Protein AF-A0A1B6HMA0-F1 (afdb_monomer)

Radius of gyration: 25.55 Å; Cα contacts (8 Å, |Δi|>4): 120; chains: 1; bounding box: 45×54×63 Å

Structure (mmCIF, N/CA/C/O backbone):
data_AF-A0A1B6HMA0-F1
#
_entry.id   AF-A0A1B6HMA0-F1
#
loop_
_atom_site.group_PDB
_atom_site.id
_atom_site.type_symbol
_atom_site.label_atom_id
_atom_site.label_alt_id
_atom_site.label_comp_id
_atom_site.label_asym_id
_atom_site.label_entity_id
_atom_site.label_seq_id
_atom_site.pdbx_PDB_ins_code
_atom_site.Cartn_x
_atom_site.Cartn_y
_atom_site.Cartn_z
_atom_site.occupancy
_atom_site.B_iso_or_equiv
_atom_site.auth_seq_id
_atom_site.auth_comp_id
_atom_site.auth_asym_id
_atom_site.auth_atom_id
_atom_site.pdbx_PDB_model_num
ATOM 1 N N . PHE A 1 1 ? 2.391 32.378 8.706 1.00 50.53 1 PHE A N 1
ATOM 2 C CA . PHE A 1 1 ? 3.021 31.051 8.542 1.00 50.53 1 PHE A CA 1
ATOM 3 C C . PHE A 1 1 ? 2.816 30.143 9.756 1.00 50.53 1 PHE A C 1
ATOM 5 O O . PHE A 1 1 ? 2.160 29.132 9.574 1.00 50.53 1 PHE A O 1
ATOM 12 N N . LEU A 1 2 ? 3.246 30.486 10.982 1.00 54.22 2 LEU A N 1
ATOM 13 C CA . LEU A 1 2 ? 3.058 29.620 12.173 1.00 54.22 2 LEU A CA 1
ATOM 14 C C . LEU A 1 2 ? 1.587 29.289 12.518 1.00 54.22 2 LEU A C 1
ATOM 16 O O . LEU A 1 2 ? 1.281 28.166 12.904 1.00 54.22 2 LEU A O 1
ATOM 20 N N . PHE A 1 3 ? 0.678 30.251 12.333 1.00 55.59 3 PHE A N 1
ATOM 21 C CA . PHE A 1 3 ? -0.759 30.074 12.592 1.00 55.59 3 PHE A CA 1
ATOM 22 C C . PHE A 1 3 ? -1.424 29.045 11.666 1.00 55.59 3 PHE A C 1
ATOM 24 O O . PHE A 1 3 ? -2.312 28.316 12.088 1.00 55.59 3 PHE A O 1
ATOM 31 N N . ILE A 1 4 ? -0.969 28.963 10.412 1.00 60.22 4 ILE A N 1
ATOM 32 C CA . ILE A 1 4 ? -1.551 28.072 9.400 1.00 60.22 4 ILE A CA 1
ATOM 33 C C . ILE A 1 4 ? -1.231 26.617 9.756 1.00 60.22 4 ILE A C 1
ATOM 35 O O . ILE A 1 4 ? -2.130 25.787 9.805 1.00 60.22 4 ILE A O 1
ATOM 39 N N . TYR A 1 5 ? 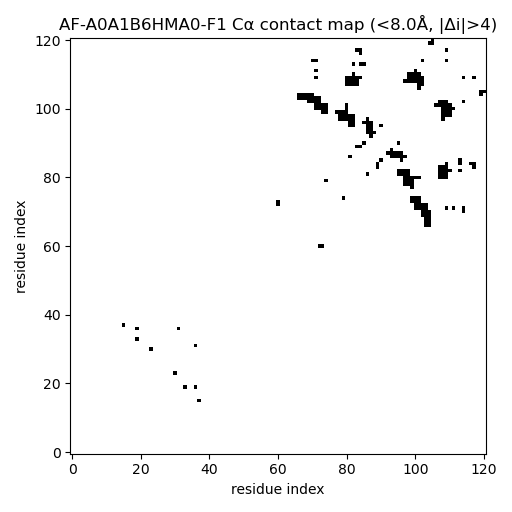0.023 26.322 10.116 1.00 62.22 5 TYR A N 1
ATOM 40 C CA . TYR A 1 5 ? 0.418 24.980 10.557 1.00 62.22 5 TYR A CA 1
ATOM 41 C C . TYR A 1 5 ? -0.358 24.510 11.793 1.00 62.22 5 TYR A C 1
ATOM 43 O O . TYR A 1 5 ? -0.772 23.357 11.829 1.00 62.22 5 TYR A O 1
ATOM 51 N N . ASN A 1 6 ? -0.603 25.391 12.768 1.00 64.50 6 ASN A N 1
ATOM 52 C CA . ASN A 1 6 ? -1.330 25.033 13.991 1.00 64.50 6 ASN A CA 1
ATOM 53 C C . ASN A 1 6 ? -2.768 24.569 13.705 1.00 64.50 6 ASN A C 1
ATOM 55 O O . ASN A 1 6 ? -3.169 23.501 14.159 1.00 64.50 6 ASN A O 1
ATOM 59 N N . ILE A 1 7 ? -3.499 25.314 12.871 1.00 73.69 7 ILE A N 1
ATOM 60 C CA . ILE A 1 7 ? -4.884 24.977 12.503 1.00 73.69 7 ILE A CA 1
ATOM 61 C C . ILE A 1 7 ? -4.940 23.637 11.752 1.00 73.69 7 ILE A C 1
ATOM 63 O O . ILE A 1 7 ? -5.849 22.838 11.968 1.00 73.69 7 ILE A O 1
ATOM 67 N N . HIS A 1 8 ? -3.955 23.348 10.895 1.00 78.88 8 HIS A N 1
ATOM 68 C CA . HIS A 1 8 ? -3.906 22.068 10.185 1.00 78.88 8 HIS A CA 1
ATOM 69 C C . HIS A 1 8 ? -3.741 20.876 11.134 1.00 78.88 8 HIS A C 1
ATOM 71 O O . HIS A 1 8 ? -4.429 19.872 10.959 1.00 78.88 8 HIS A O 1
ATOM 77 N N . PHE A 1 9 ? -2.878 20.978 12.149 1.00 81.44 9 PHE A N 1
ATOM 78 C CA . PHE A 1 9 ? -2.704 19.897 13.123 1.00 81.44 9 PHE A CA 1
ATOM 79 C C . PHE A 1 9 ? -3.953 19.673 13.979 1.00 81.44 9 PHE A C 1
ATOM 81 O O . PHE A 1 9 ? -4.292 18.523 14.252 1.00 81.44 9 PHE A O 1
ATOM 88 N N . GLU A 1 10 ? -4.667 20.738 14.351 1.00 87.94 10 GLU A N 1
ATOM 89 C CA . GLU A 1 10 ? -5.924 20.617 15.097 1.00 87.94 10 GLU A CA 1
ATOM 90 C C . GLU A 1 10 ? -6.998 19.881 14.293 1.00 87.94 10 GLU A C 1
ATOM 92 O O . GLU A 1 10 ? -7.608 18.938 14.798 1.00 87.94 10 GLU A O 1
ATOM 97 N N . VAL A 1 11 ? -7.188 20.251 13.022 1.00 89.38 11 VAL A N 1
ATOM 98 C CA . VAL A 1 11 ? -8.166 19.586 12.149 1.00 89.38 11 VAL A CA 1
ATOM 99 C C . VAL A 1 11 ? -7.816 18.108 11.968 1.00 89.38 11 VAL A C 1
ATOM 101 O O . VAL A 1 11 ? -8.688 17.252 12.116 1.00 89.38 11 VAL A O 1
ATOM 104 N N . LEU A 1 12 ? -6.543 17.790 11.712 1.00 86.75 12 LEU A N 1
ATOM 105 C CA . LEU A 1 12 ? -6.082 16.405 11.573 1.00 86.75 12 LEU A CA 1
ATOM 106 C C . LEU A 1 12 ? -6.311 15.599 12.856 1.00 86.75 12 LEU A C 1
ATOM 108 O O . LEU A 1 12 ? -6.814 14.477 12.798 1.00 86.75 12 LEU A O 1
ATOM 112 N N . TYR A 1 13 ? -6.009 16.179 14.017 1.00 89.62 13 TYR A N 1
ATOM 113 C CA . TYR A 1 13 ? -6.257 15.535 15.302 1.00 89.62 13 TYR A CA 1
ATOM 114 C C . TYR A 1 13 ? -7.751 15.262 15.522 1.00 89.62 13 TYR A C 1
ATOM 116 O O . TYR A 1 13 ? -8.117 14.152 15.909 1.00 89.62 13 TYR A O 1
ATOM 124 N N . SER A 1 14 ? -8.628 16.229 15.230 1.00 92.62 14 SER A N 1
ATOM 125 C CA . SER A 1 14 ? -10.080 16.035 15.325 1.00 92.62 14 SER A CA 1
ATOM 126 C C . SER A 1 14 ? -10.581 14.935 14.389 1.00 92.62 14 SER A C 1
ATOM 128 O O . SER A 1 14 ? -11.414 14.125 14.795 1.00 92.62 14 SER A O 1
ATOM 130 N N . MET A 1 15 ? -10.064 14.862 13.161 1.00 94.81 15 MET A N 1
ATOM 131 C CA . MET A 1 15 ? -10.428 13.812 12.205 1.00 94.81 15 MET A CA 1
ATOM 132 C C . MET A 1 15 ? -10.043 12.417 12.717 1.00 94.81 15 MET A C 1
ATOM 134 O O . MET A 1 15 ? -10.891 11.523 12.729 1.00 94.81 15 MET A O 1
ATOM 138 N N . ILE A 1 16 ? -8.808 12.246 13.199 1.00 93.06 16 ILE A N 1
ATOM 139 C CA . ILE A 1 16 ? -8.305 10.965 13.730 1.00 93.06 16 ILE A CA 1
ATOM 140 C C . ILE A 1 16 ? -9.034 10.579 15.025 1.00 93.06 16 ILE A C 1
ATOM 142 O O . ILE A 1 16 ? -9.345 9.412 15.266 1.00 93.06 16 ILE A O 1
ATOM 146 N N . LEU A 1 17 ? -9.359 11.554 15.875 1.00 93.81 17 LEU A N 1
ATOM 147 C CA . LEU A 1 17 ? -10.121 11.291 17.092 1.00 93.81 17 LEU A CA 1
ATOM 148 C C . LEU A 1 17 ? -11.545 10.819 16.769 1.00 93.81 17 LEU A C 1
ATOM 150 O O . LEU A 1 17 ? -12.026 9.858 17.371 1.00 93.81 17 LEU A O 1
ATOM 154 N N . ASN A 1 18 ? -12.204 11.457 15.800 1.00 95.50 18 ASN A N 1
ATOM 155 C CA . ASN A 1 18 ? -13.536 11.060 15.354 1.00 95.50 18 ASN A CA 1
ATOM 156 C C . ASN A 1 18 ? -13.530 9.653 14.742 1.00 95.50 18 ASN A C 1
ATOM 158 O O . ASN A 1 18 ? -14.421 8.856 15.041 1.00 95.50 18 ASN A O 1
ATOM 162 N N . SER A 1 19 ? -12.514 9.307 13.946 1.00 95.81 19 SER A N 1
ATOM 163 C CA . SER A 1 19 ? -12.390 7.956 13.388 1.00 95.81 19 SER A CA 1
ATOM 164 C C . SER A 1 19 ? -12.162 6.901 14.477 1.00 95.81 19 SER A C 1
ATOM 166 O O . SER A 1 19 ? -12.774 5.834 14.427 1.00 95.81 19 SER A O 1
ATOM 168 N N . TYR A 1 20 ? -11.386 7.214 15.521 1.00 95.88 20 TYR A N 1
ATOM 169 C CA . TYR A 1 20 ? -11.193 6.322 16.668 1.00 95.88 20 TYR A CA 1
ATOM 170 C C . TYR A 1 20 ? -12.485 6.080 17.465 1.00 95.88 20 TYR A C 1
ATOM 172 O O . TYR A 1 20 ? -12.752 4.959 17.908 1.00 95.88 20 TYR A O 1
ATOM 180 N N . ILE A 1 21 ? -13.320 7.112 17.635 1.00 94.81 21 ILE A N 1
ATOM 181 C CA . ILE A 1 21 ? -14.638 6.971 18.275 1.00 94.81 21 ILE A CA 1
ATOM 182 C C . ILE A 1 21 ? -15.510 6.007 17.464 1.00 94.81 21 ILE A C 1
ATOM 184 O O . ILE A 1 21 ? -16.083 5.076 18.033 1.00 94.81 21 ILE A O 1
ATOM 188 N N . LEU A 1 22 ? -15.558 6.175 16.139 1.00 95.56 22 LEU A N 1
ATOM 189 C CA . LEU A 1 22 ? -16.297 5.274 15.251 1.00 95.56 22 LEU A CA 1
ATOM 190 C C . LEU A 1 22 ? -15.756 3.839 15.311 1.00 95.56 22 LEU A C 1
ATOM 192 O O . LEU A 1 22 ? -16.537 2.894 15.408 1.00 95.56 22 LEU A O 1
ATOM 196 N N . TYR A 1 23 ? -14.434 3.665 15.328 1.00 95.44 23 TYR A N 1
ATOM 197 C CA . TYR A 1 23 ? -13.795 2.362 15.508 1.00 95.44 23 TYR A CA 1
ATOM 198 C C . TYR A 1 23 ? -14.249 1.680 16.807 1.00 95.44 23 TYR A C 1
ATOM 200 O O . TYR A 1 23 ? -14.653 0.516 16.783 1.00 95.44 23 TYR A O 1
ATOM 208 N N . LYS A 1 24 ? -14.263 2.401 17.939 1.00 93.94 24 LYS A N 1
ATOM 209 C CA . LYS A 1 24 ? -14.720 1.839 19.221 1.00 93.94 24 LYS A CA 1
ATOM 210 C C . LYS A 1 24 ? -16.182 1.420 19.196 1.00 93.94 24 LYS A C 1
ATOM 212 O O . LYS A 1 24 ? -16.513 0.390 19.779 1.00 93.94 24 LYS A O 1
ATOM 217 N N . LEU A 1 25 ? -17.044 2.220 18.573 1.00 93.94 25 LEU A N 1
ATOM 218 C CA . LEU A 1 25 ? -18.473 1.922 18.485 1.00 93.94 25 LEU A CA 1
ATOM 219 C C . LEU A 1 25 ? -18.737 0.671 17.638 1.00 93.94 25 LEU A C 1
ATOM 221 O O . LEU A 1 25 ? -19.618 -0.112 17.977 1.00 93.94 25 LEU A O 1
ATOM 225 N N . ASN A 1 26 ? -17.935 0.456 16.595 1.00 94.19 26 ASN A N 1
ATOM 226 C CA . ASN A 1 26 ? -18.105 -0.652 15.655 1.00 94.19 26 ASN A CA 1
ATOM 227 C C . ASN A 1 26 ? -17.318 -1.922 16.019 1.00 94.19 26 ASN A C 1
ATOM 229 O O . ASN A 1 26 ? -17.509 -2.960 15.391 1.00 94.19 26 ASN A O 1
ATOM 233 N N . THR A 1 27 ? -16.453 -1.871 17.035 1.00 92.00 27 THR A N 1
ATOM 234 C CA . THR A 1 27 ? -15.626 -3.013 17.452 1.00 92.00 27 THR A CA 1
ATOM 235 C C . THR A 1 27 ? -16.152 -3.599 18.758 1.00 92.00 27 THR A C 1
ATOM 237 O O . THR A 1 27 ? -16.246 -2.897 19.766 1.00 92.00 27 THR A O 1
ATOM 240 N N . THR A 1 28 ? -16.490 -4.889 18.778 1.00 84.12 28 THR A N 1
ATOM 241 C CA . THR A 1 28 ? -17.083 -5.569 19.948 1.00 84.12 28 THR A CA 1
ATOM 242 C C . THR A 1 28 ? -16.049 -6.216 20.871 1.00 84.12 28 THR A C 1
ATOM 244 O O . THR A 1 28 ? -16.231 -6.200 22.087 1.00 84.12 28 THR A O 1
ATOM 247 N N . HIS A 1 29 ? -14.932 -6.709 20.332 1.00 84.56 29 HIS A N 1
ATOM 248 C CA . HIS A 1 29 ? -13.855 -7.360 21.088 1.00 84.56 29 HIS A CA 1
ATOM 249 C C . HIS A 1 29 ? -12.478 -6.926 20.570 1.00 84.56 29 HIS A C 1
ATOM 251 O O . HIS A 1 29 ? -12.355 -6.552 19.410 1.00 84.56 29 HIS A O 1
ATOM 257 N N . GLY A 1 30 ? -11.449 -6.976 21.425 1.00 79.12 30 GLY A N 1
ATOM 258 C CA . GLY A 1 30 ? -10.069 -6.664 21.020 1.00 79.12 30 GLY A CA 1
ATOM 259 C C . GLY A 1 30 ? -9.854 -5.201 20.618 1.00 79.12 30 GLY A C 1
ATOM 260 O O . GLY A 1 30 ? -9.213 -4.926 19.610 1.00 79.12 30 GLY A O 1
ATOM 261 N N . ARG A 1 31 ? -10.431 -4.255 21.371 1.00 86.44 31 ARG A N 1
ATOM 262 C CA . ARG A 1 31 ? -10.292 -2.821 21.078 1.00 86.44 31 ARG A CA 1
ATOM 263 C C . ARG A 1 31 ? -8.878 -2.344 21.380 1.00 86.44 31 ARG A C 1
ATOM 265 O O . ARG A 1 31 ? -8.426 -2.462 22.515 1.00 86.44 31 ARG A O 1
ATOM 272 N N . MET A 1 32 ? -8.255 -1.725 20.389 1.00 91.56 32 MET A N 1
ATOM 273 C CA . MET A 1 32 ? -6.959 -1.074 20.534 1.00 91.56 32 MET A CA 1
ATOM 274 C C . MET A 1 32 ? -7.046 0.172 21.418 1.00 91.56 32 MET A C 1
ATOM 276 O O . MET A 1 32 ? -8.060 0.897 21.435 1.00 91.56 32 MET A O 1
ATOM 280 N N . GLU A 1 33 ? -5.962 0.445 22.144 1.00 93.19 33 GLU A N 1
ATOM 281 C CA . GLU A 1 33 ? -5.814 1.723 22.822 1.00 93.19 33 GLU A CA 1
ATOM 282 C C . GLU A 1 33 ? -5.669 2.851 21.799 1.00 93.19 33 GLU A C 1
ATOM 284 O O . GLU A 1 33 ? -5.399 2.646 20.615 1.00 93.19 33 GLU A O 1
ATOM 289 N N . ARG A 1 34 ? -5.910 4.086 22.246 1.00 91.94 34 ARG A N 1
ATOM 290 C CA . ARG A 1 34 ? -5.916 5.244 21.347 1.00 91.94 34 ARG A CA 1
ATOM 291 C C . ARG A 1 34 ? -4.556 5.444 20.682 1.00 91.94 34 ARG A C 1
ATOM 293 O O . ARG A 1 34 ? -4.515 5.848 19.528 1.00 91.94 34 ARG A O 1
ATOM 300 N N . ALA A 1 35 ? -3.478 5.204 21.427 1.00 92.25 35 ALA A N 1
ATOM 301 C CA . ALA A 1 35 ? -2.118 5.347 20.927 1.00 92.25 35 ALA A CA 1
ATOM 302 C C . ALA A 1 35 ? -1.836 4.335 19.812 1.00 92.25 35 ALA A C 1
ATOM 304 O O . ALA A 1 35 ? -1.402 4.743 18.741 1.00 92.25 35 ALA A O 1
ATOM 305 N N . ASP A 1 36 ? -2.181 3.065 20.029 1.00 93.81 36 ASP A N 1
ATOM 306 C CA . ASP A 1 36 ? -1.989 2.001 19.040 1.00 93.81 36 ASP A CA 1
ATOM 307 C C . ASP A 1 36 ? -2.792 2.280 17.768 1.00 93.81 36 ASP A C 1
ATOM 309 O O . ASP A 1 36 ? -2.241 2.271 16.677 1.00 93.81 36 ASP A O 1
ATOM 313 N N . TYR A 1 37 ? -4.063 2.676 17.904 1.00 95.06 37 TYR A N 1
ATOM 314 C CA . TYR A 1 37 ? -4.881 3.062 16.751 1.00 95.06 37 TYR A CA 1
ATOM 315 C C . TYR A 1 37 ? -4.287 4.247 15.971 1.00 95.06 37 TYR A C 1
ATOM 317 O O . TYR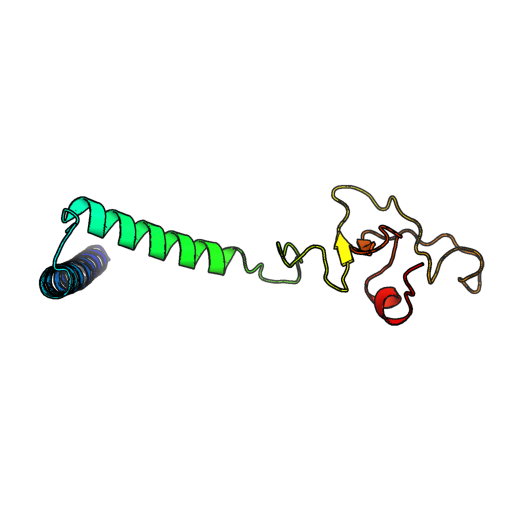 A 1 37 ? -4.326 4.273 14.744 1.00 95.06 37 TYR A O 1
ATOM 325 N N . MET A 1 38 ? -3.750 5.255 16.669 1.00 92.12 38 MET A N 1
ATOM 326 C CA . MET A 1 38 ? -3.096 6.391 16.011 1.00 92.12 38 MET A CA 1
ATOM 327 C C . MET A 1 38 ? -1.824 5.960 15.274 1.00 92.12 38 MET A C 1
ATOM 329 O O . MET A 1 38 ? -1.571 6.463 14.182 1.00 92.12 38 MET A O 1
ATOM 333 N N . MET A 1 39 ? -1.044 5.045 15.854 1.00 92.19 39 MET A N 1
ATOM 334 C CA . MET A 1 39 ? 0.155 4.496 15.222 1.00 92.19 39 MET A CA 1
ATOM 335 C C . MET A 1 39 ? -0.188 3.669 13.983 1.00 92.19 39 MET A C 1
ATOM 337 O O . MET A 1 39 ? 0.428 3.907 12.950 1.00 92.19 39 MET A O 1
ATOM 341 N N . ASP A 1 40 ? -1.212 2.816 14.046 1.00 95.62 40 ASP A N 1
ATOM 342 C CA . ASP A 1 40 ? -1.710 2.048 12.897 1.00 95.62 40 ASP A CA 1
ATOM 343 C C . ASP A 1 40 ? -2.124 2.973 11.746 1.00 95.62 40 ASP A C 1
ATOM 345 O O . ASP A 1 40 ? -1.697 2.792 10.611 1.00 95.62 40 ASP A O 1
ATOM 349 N N . VAL A 1 41 ? -2.889 4.035 12.032 1.00 93.94 41 VAL A N 1
ATOM 350 C CA . VAL A 1 41 ? -3.288 5.014 11.005 1.00 93.94 41 VAL A CA 1
ATOM 351 C C . VAL A 1 41 ? -2.069 5.701 10.379 1.00 93.94 41 VAL A C 1
ATOM 353 O O . VAL A 1 41 ? -2.037 5.924 9.169 1.00 93.94 41 VAL A O 1
ATOM 356 N N . ILE A 1 42 ? -1.061 6.060 11.180 1.00 90.94 42 ILE A N 1
ATOM 357 C CA . ILE A 1 42 ? 0.178 6.666 10.670 1.00 90.94 42 ILE A CA 1
ATOM 358 C C . ILE A 1 42 ? 0.955 5.664 9.814 1.00 90.94 42 ILE A C 1
ATOM 360 O O . ILE A 1 42 ? 1.477 6.050 8.765 1.00 90.94 42 ILE A O 1
ATOM 364 N N . GLU A 1 43 ? 1.048 4.410 10.247 1.00 93.88 43 GLU A N 1
ATOM 365 C CA . GLU A 1 43 ? 1.728 3.341 9.523 1.00 93.88 43 GLU A CA 1
ATOM 366 C C . GLU A 1 43 ? 1.043 3.070 8.182 1.00 93.88 43 GLU A C 1
ATOM 368 O O . GLU A 1 43 ? 1.715 3.092 7.152 1.00 93.88 43 GLU A O 1
ATOM 373 N N . ASP A 1 44 ? -0.282 2.947 8.159 1.00 94.38 44 ASP A N 1
ATOM 374 C CA . ASP A 1 44 ? -1.069 2.750 6.941 1.00 94.38 44 ASP A CA 1
ATOM 375 C C . ASP A 1 44 ? -0.892 3.909 5.954 1.00 94.38 44 ASP A C 1
ATOM 377 O O . ASP A 1 44 ? -0.577 3.687 4.783 1.00 94.38 44 ASP A O 1
ATOM 381 N N . LEU A 1 45 ? -1.002 5.157 6.422 1.00 91.06 45 LEU A N 1
ATOM 382 C CA . LEU A 1 45 ? -0.783 6.340 5.582 1.00 91.06 45 LEU A CA 1
ATOM 383 C C . LEU A 1 45 ? 0.659 6.420 5.065 1.00 91.06 45 LEU A C 1
ATOM 385 O O . LEU A 1 45 ? 0.902 6.820 3.923 1.00 91.06 45 LEU A O 1
ATOM 389 N N . SER A 1 46 ? 1.632 6.037 5.892 1.00 88.44 46 SER A N 1
ATOM 390 C CA . SER A 1 46 ? 3.043 5.995 5.502 1.00 88.44 46 SER A CA 1
ATOM 391 C C . SER A 1 46 ? 3.284 4.917 4.452 1.00 88.44 46 SER A C 1
ATOM 393 O O . SER A 1 46 ? 3.976 5.170 3.467 1.00 88.44 46 SER A O 1
ATOM 395 N N . ASN A 1 47 ? 2.678 3.745 4.621 1.00 86.88 47 ASN A N 1
ATOM 396 C CA . ASN A 1 47 ? 2.758 2.632 3.688 1.00 86.88 47 ASN A CA 1
ATOM 397 C C . ASN A 1 47 ? 2.080 2.968 2.359 1.00 86.88 47 ASN A C 1
ATOM 399 O O . ASN A 1 47 ? 2.665 2.710 1.311 1.00 86.88 47 ASN A O 1
ATOM 403 N N . GLU A 1 48 ? 0.914 3.615 2.368 1.00 87.44 48 GLU A N 1
ATOM 404 C CA . GLU A 1 48 ? 0.246 4.107 1.158 1.00 87.44 48 GLU A CA 1
ATOM 405 C C . GLU A 1 48 ? 1.112 5.145 0.429 1.00 87.44 48 GLU A C 1
ATOM 407 O O . GLU A 1 48 ? 1.317 5.074 -0.788 1.00 87.44 48 GLU A O 1
ATOM 412 N N . TYR A 1 49 ? 1.688 6.092 1.169 1.00 82.56 49 TYR A N 1
ATOM 413 C CA . TYR A 1 49 ? 2.578 7.103 0.608 1.00 82.56 49 TYR A CA 1
ATOM 414 C C . TYR A 1 49 ? 3.852 6.492 0.016 1.00 82.56 49 TYR A C 1
ATOM 416 O O . TYR A 1 49 ? 4.283 6.876 -1.075 1.00 82.56 49 TYR A O 1
ATOM 424 N N . LEU A 1 50 ? 4.450 5.523 0.710 1.00 82.38 50 LEU A N 1
ATOM 425 C CA . LEU A 1 50 ? 5.608 4.780 0.228 1.00 82.38 50 LEU A CA 1
ATOM 426 C C . LEU A 1 50 ? 5.245 3.917 -0.978 1.00 82.38 50 LEU A C 1
ATOM 428 O O . LEU A 1 50 ? 6.002 3.923 -1.938 1.00 82.38 50 LEU A O 1
ATOM 432 N N . ALA A 1 51 ? 4.085 3.263 -1.000 1.00 79.81 51 ALA A N 1
ATOM 433 C CA . ALA A 1 51 ? 3.587 2.531 -2.162 1.00 79.81 51 ALA A CA 1
ATOM 434 C C . ALA A 1 51 ? 3.399 3.464 -3.370 1.00 79.81 51 ALA A C 1
ATOM 436 O O . ALA A 1 51 ? 3.793 3.127 -4.486 1.00 79.81 51 ALA A O 1
ATOM 437 N N . THR A 1 52 ? 2.903 4.680 -3.134 1.00 69.19 52 THR A N 1
ATOM 438 C CA . THR A 1 52 ? 2.732 5.716 -4.162 1.00 69.19 52 THR A CA 1
ATOM 439 C C . THR A 1 52 ? 4.075 6.266 -4.653 1.00 69.19 52 THR A C 1
ATOM 441 O O . THR A 1 52 ? 4.242 6.521 -5.842 1.00 69.19 52 THR A O 1
ATOM 444 N N . LYS A 1 53 ? 5.077 6.404 -3.775 1.00 62.69 53 LYS A N 1
ATOM 445 C CA . LYS A 1 53 ? 6.453 6.791 -4.143 1.00 62.69 53 LYS A CA 1
ATOM 446 C C . LYS A 1 53 ? 7.274 5.659 -4.761 1.00 62.69 53 LYS A C 1
ATOM 448 O O . LYS A 1 53 ? 8.198 5.926 -5.528 1.00 62.69 53 LYS A O 1
ATOM 453 N N . CYS A 1 54 ? 6.937 4.414 -4.448 1.00 49.94 54 CYS A N 1
ATOM 454 C CA . CYS A 1 54 ? 7.438 3.213 -5.104 1.00 49.94 54 CYS A CA 1
ATOM 455 C C . CYS A 1 54 ? 6.827 3.022 -6.496 1.00 49.94 54 CYS A C 1
ATOM 457 O O . CYS A 1 54 ? 7.268 2.124 -7.209 1.00 49.94 54 CYS A O 1
ATOM 459 N N . VAL A 1 55 ? 5.896 3.885 -6.929 1.00 49.09 55 VAL A N 1
ATOM 460 C CA . VAL A 1 55 ? 5.650 4.134 -8.352 1.00 49.09 55 VAL A CA 1
ATOM 461 C C . VAL A 1 55 ? 6.722 5.118 -8.838 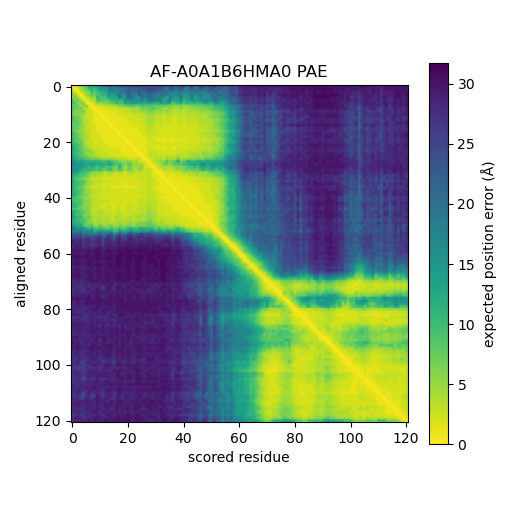1.00 49.09 55 VAL A C 1
ATOM 463 O O . VAL A 1 55 ? 6.624 6.324 -8.597 1.00 49.09 55 VAL A O 1
ATOM 466 N N . PRO A 1 56 ? 7.783 4.646 -9.515 1.00 43.97 56 PRO A N 1
ATOM 467 C CA . PRO A 1 56 ? 8.825 5.525 -10.004 1.00 43.97 56 PRO A CA 1
ATOM 468 C C . PRO A 1 56 ? 8.265 6.331 -11.173 1.00 43.97 56 PRO A C 1
ATOM 470 O O . PRO A 1 56 ? 7.632 5.780 -12.075 1.00 43.97 56 PRO A O 1
ATOM 473 N N . ALA A 1 57 ? 8.590 7.623 -11.197 1.00 46.16 57 ALA A N 1
ATOM 474 C CA . ALA A 1 57 ? 8.159 8.601 -12.193 1.00 46.16 57 ALA A CA 1
ATOM 475 C C . ALA A 1 57 ? 8.487 8.253 -13.659 1.00 46.16 57 ALA A C 1
ATOM 477 O O . ALA A 1 57 ? 8.115 9.016 -14.535 1.00 46.16 57 ALA A O 1
ATOM 478 N N . ASN A 1 58 ? 9.162 7.139 -13.952 1.00 45.56 58 ASN A N 1
ATOM 479 C CA . ASN A 1 58 ? 9.310 6.564 -15.286 1.00 45.56 58 ASN A CA 1
ATOM 480 C C . ASN A 1 58 ? 9.756 5.103 -15.141 1.00 45.56 58 ASN A C 1
ATOM 482 O O . ASN A 1 58 ? 10.823 4.871 -14.587 1.00 45.56 58 ASN A O 1
ATOM 486 N N . ILE A 1 59 ? 9.012 4.131 -15.681 1.00 48.78 59 ILE A N 1
ATOM 487 C CA . ILE A 1 59 ? 9.564 2.880 -16.243 1.00 48.78 59 ILE A CA 1
ATOM 488 C C . ILE A 1 59 ? 10.732 2.272 -15.425 1.00 48.78 59 ILE A C 1
ATOM 490 O O . ILE A 1 59 ? 11.868 2.189 -15.894 1.00 48.78 59 ILE A O 1
ATOM 494 N N . VAL A 1 60 ? 10.483 1.808 -14.200 1.00 39.28 60 VAL A N 1
ATOM 495 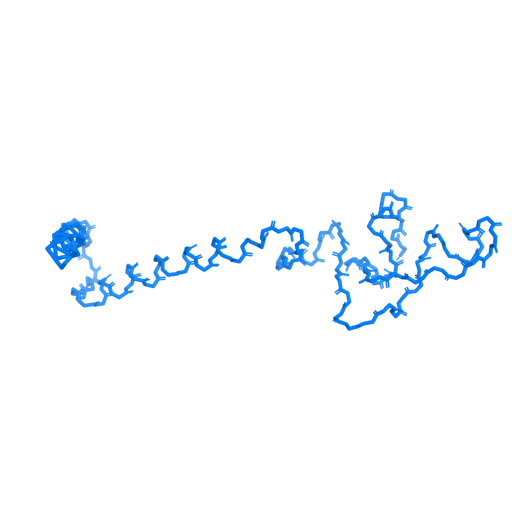C CA . VAL A 1 60 ? 11.399 0.864 -13.540 1.00 39.28 60 VAL A CA 1
ATOM 496 C C . VAL A 1 60 ? 10.569 -0.305 -13.044 1.00 39.28 60 VAL A C 1
ATOM 498 O O . VAL A 1 60 ? 10.016 -0.290 -11.954 1.00 39.28 60 VAL A O 1
ATOM 501 N N . GLY A 1 61 ? 10.448 -1.313 -13.910 1.00 40.50 61 GLY A N 1
ATOM 502 C CA . GLY A 1 61 ? 9.862 -2.601 -13.568 1.00 40.50 61 GLY A CA 1
ATOM 503 C C . GLY A 1 61 ? 10.648 -3.249 -12.433 1.00 40.50 61 GLY A C 1
ATOM 504 O O . GLY A 1 61 ? 11.735 -3.783 -12.650 1.00 40.50 61 GLY A O 1
ATOM 505 N N . GLY A 1 62 ? 10.078 -3.171 -11.238 1.00 36.84 62 GLY A N 1
ATOM 506 C CA . GLY A 1 62 ? 10.479 -3.889 -10.034 1.00 36.84 62 GLY A CA 1
ATOM 507 C C . GLY A 1 62 ? 9.266 -4.540 -9.378 1.00 36.84 62 GLY A C 1
ATOM 508 O O . GLY A 1 62 ? 9.176 -4.551 -8.161 1.00 36.84 62 GLY A O 1
ATOM 509 N N . GLY A 1 63 ? 8.311 -5.017 -10.181 1.00 39.25 63 GLY A N 1
ATOM 510 C CA . GLY A 1 63 ? 7.190 -5.784 -9.658 1.00 39.25 63 GLY A CA 1
ATOM 511 C C . GLY A 1 63 ? 7.672 -7.121 -9.099 1.00 39.25 63 GLY A C 1
ATOM 512 O O . GLY A 1 63 ? 8.323 -7.896 -9.798 1.00 39.25 63 GLY A O 1
ATOM 513 N N . ASP A 1 64 ? 7.257 -7.397 -7.875 1.00 49.72 64 ASP A N 1
ATOM 514 C CA . ASP A 1 64 ? 7.031 -8.698 -7.239 1.00 49.72 64 ASP A CA 1
ATOM 515 C C . ASP A 1 64 ? 5.862 -9.480 -7.877 1.00 49.72 64 ASP A C 1
ATOM 517 O O . ASP A 1 64 ? 5.358 -10.456 -7.320 1.00 49.72 64 ASP A O 1
ATOM 521 N N . GLY A 1 65 ? 5.459 -9.094 -9.095 1.00 45.47 65 GLY A N 1
ATOM 522 C CA . GLY A 1 65 ? 4.512 -9.841 -9.906 1.00 45.47 65 GLY A CA 1
ATOM 523 C C . GLY A 1 65 ? 4.936 -11.309 -10.028 1.00 45.47 65 GLY A C 1
ATOM 524 O O . GLY A 1 65 ? 6.134 -11.614 -10.058 1.00 45.47 65 GLY A O 1
ATOM 525 N N . PRO A 1 66 ? 3.963 -12.233 -10.094 1.00 44.50 66 PRO A N 1
ATOM 526 C CA . PRO A 1 66 ? 4.215 -13.657 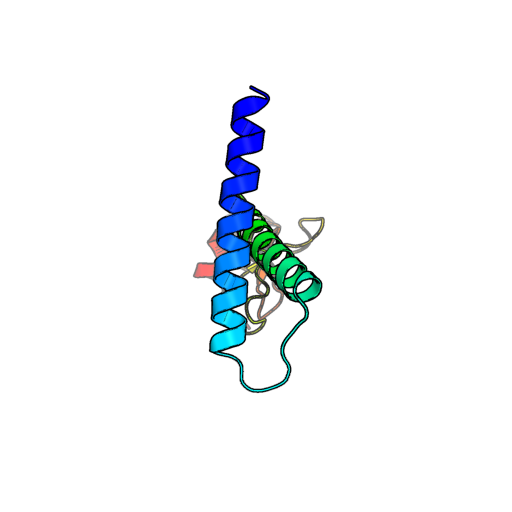-9.958 1.00 44.50 66 PRO A CA 1
ATOM 527 C C . PRO A 1 66 ? 5.326 -14.105 -10.909 1.00 44.50 66 PRO A C 1
ATOM 529 O O . PRO A 1 66 ? 5.286 -13.830 -12.111 1.00 44.50 66 PRO A O 1
ATOM 532 N N . GLN A 1 67 ? 6.284 -14.874 -10.382 1.00 52.09 67 GLN A N 1
ATOM 533 C CA . GLN A 1 67 ? 7.377 -15.494 -11.149 1.00 52.09 67 GLN A CA 1
ATOM 534 C C . GLN A 1 67 ? 6.872 -16.422 -12.283 1.00 52.09 67 GLN A C 1
ATOM 536 O O . GLN A 1 67 ? 7.658 -16.884 -13.104 1.00 52.09 67 GLN A O 1
ATOM 541 N N . ASN A 1 68 ? 5.553 -16.638 -12.374 1.00 47.81 68 ASN A N 1
ATOM 542 C CA . ASN A 1 68 ? 4.850 -17.392 -13.414 1.00 47.81 68 ASN A CA 1
ATOM 543 C C . ASN A 1 68 ? 4.342 -16.547 -14.608 1.00 47.81 68 ASN A C 1
ATOM 545 O O . ASN A 1 68 ? 3.691 -17.087 -15.505 1.00 47.81 68 ASN A O 1
ATOM 549 N N . GLY A 1 69 ? 4.624 -15.241 -14.661 1.00 58.88 69 GLY A N 1
ATOM 550 C CA . GLY A 1 69 ? 4.173 -14.348 -15.739 1.00 58.88 69 GLY A CA 1
ATOM 551 C C . GLY A 1 69 ? 5.052 -14.330 -17.002 1.00 58.88 69 GLY A C 1
ATOM 552 O O . GLY A 1 69 ? 6.256 -14.589 -16.970 1.00 58.88 69 GLY A O 1
ATOM 553 N N . PHE A 1 70 ? 4.453 -13.981 -18.148 1.00 63.41 70 PHE A N 1
ATOM 554 C CA . PHE A 1 70 ? 5.183 -13.615 -19.370 1.00 63.41 70 PHE A CA 1
ATOM 555 C C . PHE A 1 70 ? 5.794 -12.217 -19.183 1.00 63.41 70 PHE A C 1
ATOM 557 O O . PHE A 1 70 ? 5.064 -11.243 -19.031 1.00 63.41 70 PHE A O 1
ATOM 564 N N . GLY A 1 71 ? 7.126 -12.102 -19.164 1.00 74.56 71 GLY A N 1
ATOM 565 C CA . GLY A 1 71 ? 7.776 -10.817 -18.900 1.00 74.56 71 GLY A CA 1
ATOM 566 C C . GLY A 1 71 ? 9.302 -10.853 -18.914 1.00 74.56 71 GLY A C 1
ATOM 567 O O . GLY A 1 71 ? 9.929 -11.898 -19.133 1.00 74.56 71 GLY A O 1
ATOM 568 N N . LEU A 1 72 ? 9.902 -9.682 -18.682 1.00 84.25 72 LEU A N 1
ATOM 569 C CA . LEU A 1 72 ? 11.348 -9.480 -18.618 1.00 84.25 72 LEU A CA 1
ATOM 570 C C . LEU A 1 72 ? 11.777 -8.990 -17.235 1.00 84.25 72 LEU A C 1
ATOM 572 O O . LEU A 1 72 ? 11.183 -8.065 -16.691 1.00 84.25 72 LEU A O 1
ATOM 576 N N . ARG A 1 73 ? 12.876 -9.544 -16.720 1.00 84.81 73 ARG A N 1
ATOM 577 C CA . ARG A 1 73 ? 13.570 -9.064 -15.519 1.00 84.81 73 ARG A CA 1
ATOM 578 C C . ARG A 1 73 ? 14.869 -8.361 -15.904 1.00 84.81 73 ARG A C 1
ATOM 580 O O . ARG A 1 73 ? 15.607 -8.851 -16.762 1.00 84.81 73 ARG A O 1
ATOM 587 N N . LYS A 1 74 ? 15.173 -7.226 -15.272 1.00 83.00 74 LYS A N 1
ATOM 588 C CA . LYS A 1 74 ? 16.427 -6.482 -15.471 1.00 83.00 74 LYS A CA 1
ATOM 589 C C . LYS A 1 74 ? 17.584 -7.159 -14.727 1.00 83.00 74 LYS A C 1
ATOM 591 O O . LYS A 1 74 ? 17.404 -7.636 -13.612 1.00 83.00 74 LYS A O 1
ATOM 596 N N . LEU A 1 75 ? 18.758 -7.221 -15.352 1.00 77.44 75 LEU A N 1
ATOM 597 C CA . LEU A 1 75 ? 19.980 -7.709 -14.707 1.00 77.44 75 LEU A CA 1
ATOM 598 C C . LEU A 1 75 ? 20.591 -6.601 -13.828 1.00 77.44 75 LEU A C 1
ATOM 600 O O . LEU A 1 75 ? 20.561 -5.439 -14.246 1.00 77.44 75 LEU A O 1
ATOM 604 N N . PRO A 1 76 ? 21.135 -6.945 -12.645 1.00 64.69 76 PRO A N 1
ATOM 605 C CA . PRO A 1 76 ? 21.483 -5.971 -11.612 1.00 64.69 76 PRO A CA 1
ATOM 606 C C . PRO A 1 76 ? 22.620 -5.021 -12.011 1.00 64.69 76 PRO A C 1
ATOM 608 O O . PRO A 1 76 ? 22.541 -3.843 -11.683 1.00 64.69 76 PRO A O 1
ATOM 611 N N . GLU A 1 77 ? 23.631 -5.466 -12.770 1.00 64.06 77 GLU A N 1
ATOM 612 C CA . GLU A 1 77 ? 24.844 -4.640 -12.934 1.00 64.06 77 GLU A CA 1
ATOM 613 C C . GLU A 1 77 ? 25.410 -4.556 -14.362 1.00 64.06 77 GLU A C 1
ATOM 615 O O . GLU A 1 77 ? 25.987 -3.528 -14.724 1.00 64.06 77 GLU A O 1
ATOM 620 N N . LYS A 1 78 ? 25.249 -5.571 -15.233 1.00 63.84 78 LYS A N 1
ATOM 621 C CA . LYS A 1 78 ? 25.897 -5.584 -16.567 1.00 63.84 78 LYS A CA 1
ATOM 622 C C . LYS A 1 78 ? 25.049 -6.212 -17.685 1.00 63.84 78 LYS A C 1
ATOM 624 O O . LYS A 1 78 ? 24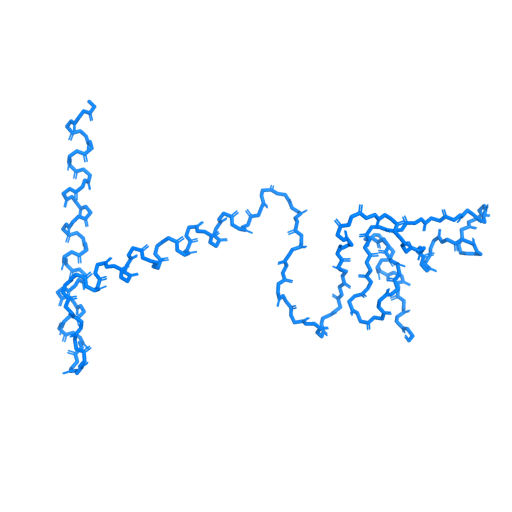.128 -6.996 -17.466 1.00 63.84 78 LYS A O 1
ATOM 629 N N . LYS A 1 79 ? 25.387 -5.862 -18.940 1.00 63.91 79 LYS A N 1
ATOM 630 C CA . LYS A 1 79 ? 24.887 -6.504 -20.178 1.00 63.91 79 LYS A CA 1
ATOM 631 C C . LYS A 1 79 ? 25.522 -7.894 -20.332 1.00 63.91 79 LYS A C 1
ATOM 633 O O . LYS A 1 79 ? 26.420 -8.073 -21.154 1.00 63.91 79 LYS A O 1
ATOM 638 N N . GLU A 1 80 ? 25.113 -8.857 -19.517 1.00 69.56 80 GLU A N 1
ATOM 639 C CA . GLU A 1 80 ? 25.787 -10.166 -19.440 1.00 69.56 80 GLU A CA 1
ATOM 640 C C . GLU A 1 80 ? 25.195 -11.221 -20.370 1.00 69.56 80 GLU A C 1
ATOM 642 O O . GLU A 1 80 ? 25.869 -12.186 -20.722 1.00 69.56 80 GLU A O 1
ATOM 647 N N . LYS A 1 81 ? 23.948 -11.038 -20.818 1.00 82.19 81 LYS A N 1
ATOM 648 C CA . LYS A 1 81 ? 23.257 -12.027 -21.648 1.00 82.19 81 LYS A CA 1
ATOM 649 C C . LYS A 1 81 ? 23.139 -11.562 -23.090 1.00 82.19 81 LYS A C 1
ATOM 651 O O . LYS A 1 81 ? 22.763 -10.428 -23.368 1.00 82.19 81 LYS A O 1
ATOM 656 N N . VAL A 1 82 ? 23.438 -12.458 -24.020 1.00 88.62 82 VAL A N 1
ATOM 657 C CA . VAL A 1 82 ? 23.255 -12.237 -25.456 1.00 88.62 82 VAL A CA 1
ATOM 658 C C . VAL A 1 82 ? 21.772 -12.370 -25.805 1.00 88.62 82 VAL A C 1
ATOM 660 O O . VAL A 1 82 ? 21.100 -13.269 -25.300 1.00 88.62 82 VAL A O 1
ATOM 663 N N . CYS A 1 83 ? 21.241 -11.467 -26.634 1.00 88.50 83 CYS A N 1
ATOM 664 C CA . CYS A 1 83 ? 19.844 -11.549 -27.033 1.00 88.50 83 CYS A CA 1
ATOM 665 C C . CYS A 1 83 ? 19.608 -12.724 -27.982 1.00 88.50 83 CYS A C 1
ATOM 667 O O . CYS A 1 83 ? 20.147 -12.744 -29.083 1.00 88.50 83 CYS A O 1
ATOM 669 N N . LYS A 1 84 ? 18.733 -13.660 -27.604 1.00 87.88 84 LYS A N 1
ATOM 670 C CA . LYS A 1 84 ? 18.388 -14.821 -28.442 1.00 87.88 84 LYS A CA 1
ATOM 671 C C . LYS A 1 84 ? 17.750 -14.429 -29.782 1.00 87.88 84 LYS A C 1
ATOM 673 O O . LYS A 1 84 ? 17.873 -15.174 -30.743 1.00 87.88 84 LYS A O 1
ATOM 678 N N . CYS A 1 85 ? 17.078 -13.280 -29.854 1.00 85.50 85 CYS A N 1
ATOM 679 C CA . CYS A 1 85 ? 16.251 -12.909 -31.007 1.00 85.50 85 CYS A CA 1
ATOM 680 C C . CYS A 1 85 ? 16.969 -12.031 -32.041 1.00 85.50 85 CYS A C 1
ATOM 682 O O . CYS A 1 85 ? 16.530 -11.988 -33.181 1.00 85.50 85 CYS A O 1
ATOM 684 N N . CYS A 1 86 ? 18.031 -11.314 -31.662 1.00 85.44 86 CYS A N 1
ATOM 685 C CA . CYS A 1 86 ? 18.673 -10.318 -32.534 1.00 85.44 86 CYS A CA 1
ATOM 686 C C . CYS A 1 86 ? 20.208 -10.341 -32.458 1.00 85.44 86 CYS A C 1
ATOM 688 O O . CYS A 1 86 ? 20.867 -9.338 -32.726 1.00 85.44 86 CYS A O 1
ATOM 690 N N . SER A 1 87 ? 20.787 -11.469 -32.047 1.00 87.69 87 SER A N 1
ATOM 691 C CA . SER A 1 87 ? 22.233 -11.645 -31.948 1.00 87.69 87 SER A CA 1
ATOM 692 C C . SER A 1 87 ? 22.716 -12.828 -32.778 1.00 87.69 87 SER A C 1
ATOM 694 O O . SER A 1 87 ? 22.011 -13.829 -32.899 1.00 87.69 87 SER A O 1
ATOM 696 N N . GLY A 1 88 ? 23.953 -12.742 -33.273 1.00 83.62 88 GLY A N 1
ATOM 697 C CA . GLY A 1 88 ? 24.595 -13.811 -34.036 1.00 83.62 88 GLY A CA 1
ATOM 698 C C . GLY A 1 88 ? 23.858 -14.056 -35.348 1.00 83.62 88 GLY A C 1
ATOM 699 O O . GLY A 1 88 ? 23.573 -13.107 -36.072 1.00 83.62 88 GLY A O 1
ATOM 700 N N . THR A 1 89 ? 23.493 -15.310 -35.617 1.00 77.56 89 THR A N 1
ATOM 701 C CA . THR A 1 89 ? 22.777 -15.729 -36.837 1.00 77.56 89 THR A CA 1
ATOM 702 C C . THR A 1 89 ? 21.412 -15.065 -37.025 1.00 77.56 89 THR A C 1
ATOM 704 O O . THR A 1 89 ? 20.909 -15.020 -38.141 1.00 77.56 89 THR A O 1
ATOM 707 N N . ASN A 1 90 ? 20.822 -14.513 -35.959 1.00 74.50 90 ASN A N 1
ATOM 708 C CA . ASN A 1 90 ? 19.546 -13.795 -36.017 1.00 74.50 90 ASN A CA 1
ATOM 709 C C . ASN A 1 90 ? 19.711 -12.286 -36.290 1.00 74.50 90 ASN A C 1
ATOM 711 O O . ASN A 1 90 ? 18.723 -11.553 -36.310 1.00 74.50 90 ASN A O 1
ATOM 715 N N . HIS A 1 91 ? 20.944 -11.796 -36.458 1.00 80.75 91 HIS A N 1
ATOM 716 C CA . HIS A 1 91 ? 21.235 -10.423 -36.867 1.00 80.75 91 HIS A CA 1
ATOM 717 C C . HIS A 1 91 ? 21.692 -10.407 -38.336 1.00 80.75 91 HIS A C 1
ATOM 719 O O . HIS A 1 91 ? 22.570 -11.199 -38.674 1.00 80.75 91 HIS A O 1
ATOM 725 N N . PRO A 1 92 ? 21.204 -9.481 -39.190 1.00 78.12 92 PRO A N 1
ATOM 726 C CA . PRO A 1 92 ? 21.576 -9.421 -40.614 1.00 78.12 92 PRO A CA 1
ATOM 727 C C . PRO A 1 92 ? 23.091 -9.388 -40.860 1.00 78.12 92 PRO A C 1
ATOM 729 O O . PRO A 1 92 ? 23.599 -9.979 -41.801 1.00 78.12 92 PRO A O 1
ATOM 732 N N . GLU A 1 93 ? 23.816 -8.719 -39.965 1.00 85.25 93 GLU A N 1
ATOM 733 C CA . GLU A 1 93 ? 25.276 -8.561 -40.021 1.00 85.25 93 GLU A CA 1
ATOM 734 C C . GLU A 1 93 ? 26.049 -9.509 -39.077 1.00 85.25 93 GLU A C 1
ATOM 736 O O . GLU A 1 93 ? 27.205 -9.252 -38.756 1.00 85.25 93 GLU A O 1
ATOM 741 N N . GLY A 1 94 ? 25.412 -10.541 -38.509 1.00 81.88 94 GLY A N 1
ATOM 742 C CA . GLY A 1 94 ? 26.083 -11.484 -37.597 1.00 81.88 94 GLY A CA 1
ATOM 743 C C . GLY A 1 94 ? 26.495 -10.909 -36.229 1.00 81.88 94 GLY A C 1
ATOM 744 O O . GLY A 1 94 ? 27.192 -11.565 -35.454 1.00 81.88 94 GLY A O 1
ATOM 745 N N . LYS A 1 95 ? 26.087 -9.675 -35.905 1.00 85.06 95 LYS A N 1
ATOM 746 C CA . LYS A 1 95 ? 26.547 -8.940 -34.717 1.00 85.06 95 LYS A CA 1
ATOM 747 C C . LYS A 1 95 ? 26.052 -9.552 -33.409 1.00 85.06 95 LYS A C 1
ATOM 749 O O . LYS A 1 95 ? 24.901 -9.973 -33.281 1.00 85.06 95 LYS A O 1
ATOM 754 N N . VAL A 1 96 ? 26.910 -9.513 -32.386 1.00 86.81 96 VAL A N 1
ATOM 755 C CA . VAL A 1 96 ? 26.547 -9.941 -31.031 1.00 86.81 96 VAL A CA 1
ATOM 756 C C . VAL A 1 96 ? 25.870 -8.800 -30.270 1.00 86.81 96 VAL A C 1
ATOM 758 O O . VAL A 1 96 ? 26.525 -7.844 -29.855 1.00 86.81 96 VAL A O 1
ATOM 761 N N . ARG A 1 97 ? 24.556 -8.899 -30.039 1.00 85.69 97 ARG A N 1
ATOM 762 C CA . ARG A 1 97 ? 23.786 -7.884 -29.300 1.00 85.69 97 ARG A CA 1
ATOM 763 C C . ARG A 1 97 ? 23.488 -8.352 -27.883 1.00 85.69 97 ARG A C 1
ATOM 765 O O . ARG A 1 97 ? 22.695 -9.265 -27.664 1.00 85.69 97 ARG A O 1
ATOM 772 N N . ARG A 1 98 ? 24.097 -7.695 -26.893 1.00 87.38 98 ARG A N 1
ATOM 773 C CA . ARG A 1 98 ? 23.867 -7.995 -25.471 1.00 87.38 98 ARG A CA 1
ATOM 774 C C . ARG A 1 98 ? 22.642 -7.258 -24.923 1.00 87.38 98 ARG A C 1
ATOM 776 O O . ARG A 1 98 ? 22.434 -6.077 -25.213 1.00 87.38 98 ARG A O 1
ATOM 783 N N . SER A 1 99 ? 21.845 -7.953 -24.121 1.00 85.50 99 SER A N 1
ATOM 784 C CA . SER A 1 99 ? 20.661 -7.448 -23.430 1.00 85.50 99 SER A CA 1
ATOM 785 C C . SER A 1 99 ? 20.965 -7.088 -21.972 1.00 85.50 99 SER A C 1
ATOM 787 O O . SER A 1 99 ? 21.837 -7.681 -21.338 1.00 85.50 99 SER A O 1
ATOM 789 N N . ARG A 1 100 ? 20.227 -6.103 -21.444 1.00 83.81 100 ARG A N 1
ATOM 790 C CA . ARG A 1 100 ? 20.177 -5.755 -20.009 1.00 83.81 100 ARG A CA 1
ATOM 791 C C . ARG A 1 100 ? 19.038 -6.474 -19.275 1.00 83.81 100 ARG A C 1
ATOM 793 O O . ARG A 1 100 ? 18.857 -6.274 -18.079 1.00 83.81 100 ARG A O 1
ATOM 800 N N . THR A 1 101 ? 18.255 -7.264 -20.000 1.00 85.94 101 THR A N 1
ATOM 801 C CA . THR A 1 101 ? 17.031 -7.915 -19.536 1.00 85.94 101 THR A CA 1
ATOM 802 C C . THR A 1 101 ? 17.005 -9.385 -19.946 1.00 85.94 101 THR A C 1
ATOM 804 O O . THR A 1 101 ? 17.553 -9.769 -20.988 1.00 85.94 101 THR A O 1
ATOM 807 N N . VAL A 1 102 ? 16.360 -10.211 -19.126 1.00 88.19 102 VAL A N 1
ATOM 808 C CA . VAL A 1 102 ? 16.193 -11.653 -19.335 1.00 88.19 102 VAL A CA 1
ATOM 809 C C . VAL A 1 102 ? 14.727 -12.051 -19.245 1.00 88.19 102 VAL A C 1
ATOM 811 O O . VAL A 1 102 ? 13.971 -11.440 -18.496 1.00 88.19 102 VAL A O 1
ATOM 814 N N . CYS A 1 103 ? 14.325 -13.078 -19.991 1.00 86.38 103 CYS A N 1
ATOM 815 C CA . CYS A 1 103 ? 13.003 -13.679 -19.847 1.00 86.38 103 CYS A CA 1
ATOM 816 C C . CYS A 1 103 ? 12.841 -14.266 -18.440 1.00 86.38 103 CYS A C 1
ATOM 818 O O . CYS A 1 103 ? 13.709 -15.010 -17.985 1.00 86.38 103 CYS A O 1
ATOM 820 N N . VAL A 1 104 ? 11.721 -13.965 -17.779 1.00 84.62 104 VAL A N 1
ATOM 821 C CA . VAL A 1 104 ? 11.410 -14.499 -16.441 1.00 84.62 104 VAL A CA 1
ATOM 822 C C . VAL A 1 104 ? 11.226 -16.022 -16.478 1.00 84.62 104 VAL A C 1
ATOM 824 O O . VAL A 1 104 ? 11.640 -16.702 -15.549 1.00 84.62 104 VAL A O 1
ATOM 827 N N . ARG A 1 105 ? 10.695 -16.567 -17.583 1.00 81.69 105 ARG A N 1
ATOM 828 C CA . ARG A 1 105 ? 10.388 -17.999 -17.728 1.00 81.69 105 ARG A CA 1
ATOM 829 C C . ARG A 1 105 ? 11.605 -18.871 -18.051 1.00 81.69 105 ARG A C 1
ATOM 831 O O . ARG A 1 105 ? 11.766 -19.923 -17.455 1.00 81.69 105 ARG A O 1
ATOM 838 N N . CYS A 1 106 ? 12.441 -18.466 -19.011 1.00 84.75 106 CYS A N 1
ATOM 839 C CA . CYS A 1 106 ? 13.563 -19.297 -19.484 1.00 84.75 106 CYS A CA 1
ATOM 840 C C . CYS A 1 106 ? 14.956 -18.725 -19.166 1.00 84.75 106 CYS A C 1
ATOM 842 O O . CYS A 1 106 ? 15.967 -19.315 -19.538 1.00 84.75 106 CYS A O 1
ATOM 844 N N . GLY A 1 107 ? 15.046 -17.540 -18.551 1.00 84.56 107 GLY A N 1
ATOM 845 C CA . GLY A 1 107 ? 16.321 -16.900 -18.201 1.00 84.56 107 GLY A CA 1
ATOM 846 C C . GLY A 1 107 ? 17.180 -16.444 -19.392 1.00 84.56 107 GLY A C 1
ATOM 847 O O . GLY A 1 107 ? 18.295 -15.949 -19.197 1.00 84.56 107 GLY A O 1
ATOM 848 N N . ALA A 1 108 ? 16.693 -16.585 -20.630 1.00 88.25 108 ALA A N 1
ATOM 849 C CA . ALA A 1 108 ? 17.416 -16.173 -21.829 1.00 88.25 108 ALA A CA 1
ATOM 850 C C . ALA A 1 108 ? 17.521 -14.644 -21.927 1.00 88.25 108 ALA A C 1
ATOM 852 O O . ALA A 1 108 ? 16.594 -13.923 -21.559 1.00 88.25 108 ALA A O 1
ATOM 853 N N . GLY A 1 109 ? 18.627 -14.141 -22.484 1.00 90.19 109 GLY A N 1
ATOM 854 C CA . GLY A 1 109 ? 18.771 -12.718 -22.795 1.00 90.19 109 GLY A CA 1
ATOM 855 C C . GLY A 1 109 ? 17.777 -12.296 -23.872 1.00 90.19 109 GLY A C 1
ATOM 856 O O . GLY A 1 109 ? 17.745 -12.876 -24.959 1.00 90.19 109 GLY A O 1
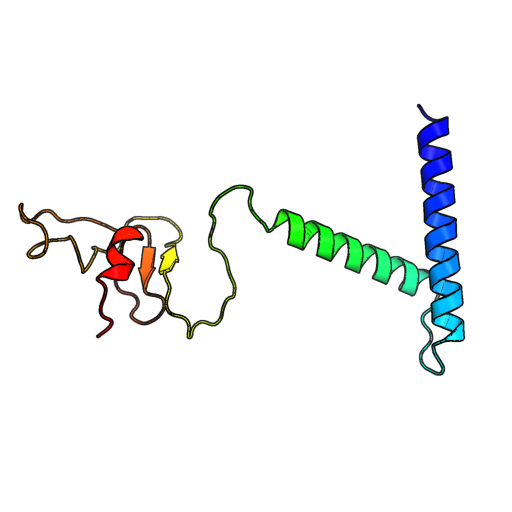ATOM 857 N N . VAL A 1 110 ? 16.965 -11.281 -23.586 1.00 89.38 110 VAL A N 1
ATOM 858 C CA . VAL A 1 110 ? 15.932 -10.770 -24.500 1.00 89.38 110 VAL A CA 1
ATOM 859 C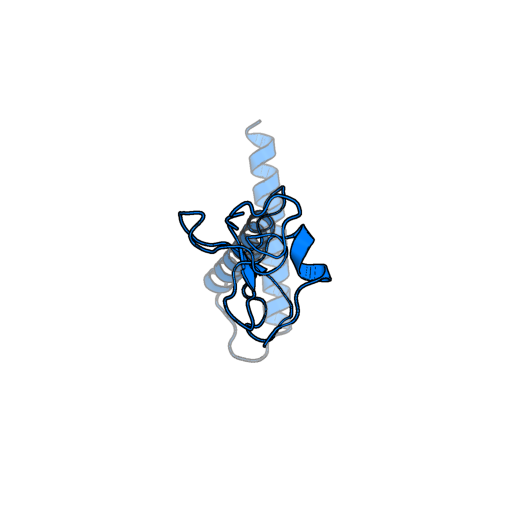 C . VAL A 1 110 ? 15.817 -9.262 -24.297 1.00 89.38 110 VAL A C 1
ATOM 861 O O . VAL A 1 110 ? 15.674 -8.822 -23.158 1.00 89.38 110 VAL A O 1
ATOM 864 N N . HIS A 1 111 ? 15.944 -8.455 -25.356 1.00 88.56 111 HIS A N 1
ATOM 865 C CA . HIS A 1 111 ? 15.650 -7.014 -25.285 1.00 88.56 111 HIS A CA 1
ATOM 866 C C . HIS A 1 111 ? 14.142 -6.781 -25.160 1.00 88.56 111 HIS A C 1
ATOM 868 O O . HIS A 1 111 ? 13.365 -7.624 -25.598 1.00 88.56 111 HIS A O 1
ATOM 874 N N . ALA A 1 112 ? 13.724 -5.624 -24.645 1.00 82.69 112 ALA A N 1
ATOM 875 C CA . ALA A 1 112 ? 12.304 -5.266 -24.539 1.00 82.69 112 ALA A CA 1
ATOM 876 C C . ALA A 1 112 ? 11.550 -5.414 -25.876 1.00 82.69 112 ALA A C 1
ATOM 878 O O . ALA A 1 112 ? 10.534 -6.096 -25.942 1.00 82.69 112 ALA A O 1
ATOM 879 N N . GLU A 1 113 ? 12.121 -4.891 -26.962 1.00 84.12 113 GLU A N 1
ATOM 880 C CA . GLU A 1 113 ? 11.583 -5.013 -28.328 1.00 84.12 113 GLU A CA 1
ATOM 881 C C . GLU A 1 113 ? 11.568 -6.456 -28.864 1.00 84.12 113 GLU A C 1
ATOM 883 O O . GLU A 1 113 ? 10.748 -6.822 -29.702 1.00 84.12 113 GLU A O 1
ATOM 888 N N . CYS A 1 114 ? 12.470 -7.305 -28.368 1.00 85.88 114 CYS A N 1
ATOM 889 C CA . CYS A 1 114 ? 12.598 -8.692 -28.803 1.00 85.88 114 CYS A CA 1
ATOM 890 C C . CYS A 1 114 ? 11.628 -9.633 -28.083 1.00 85.88 114 CYS A C 1
ATOM 892 O O . CYS A 1 114 ? 11.491 -10.778 -28.508 1.00 85.88 114 CYS A O 1
ATOM 894 N N . LEU A 1 115 ? 10.957 -9.179 -27.018 1.00 83.75 115 LEU A N 1
ATOM 895 C CA . LEU A 1 115 ? 10.023 -10.002 -26.250 1.00 83.75 115 LEU A CA 1
ATOM 896 C C . LEU A 1 115 ? 8.851 -10.491 -27.106 1.00 83.75 115 LEU A C 1
ATOM 898 O O . LEU A 1 115 ? 8.465 -11.648 -26.999 1.00 83.75 115 LEU A O 1
ATOM 902 N N . VAL A 1 116 ? 8.347 -9.645 -28.008 1.00 82.00 116 VAL A N 1
ATOM 903 C CA . VAL A 1 116 ? 7.228 -9.981 -28.907 1.00 82.00 116 VAL A CA 1
ATOM 904 C C . VAL A 1 116 ? 7.568 -11.166 -29.820 1.00 82.00 116 VAL A C 1
ATOM 906 O O . VAL A 1 116 ? 6.703 -11.967 -30.153 1.00 82.00 116 VAL A O 1
ATOM 909 N N . LYS A 1 117 ? 8.843 -11.306 -30.203 1.00 84.50 117 LYS A N 1
ATOM 910 C CA . LYS A 1 117 ? 9.343 -12.383 -31.076 1.00 84.50 117 LYS A CA 1
ATOM 911 C C . LYS A 1 117 ? 9.937 -13.557 -30.290 1.00 84.50 117 LYS A C 1
ATOM 913 O O . LYS A 1 117 ? 10.415 -14.524 -30.882 1.00 84.50 117 LYS A O 1
ATOM 918 N N . HIS A 1 118 ? 9.980 -13.461 -28.964 1.00 84.75 118 HIS A N 1
ATOM 919 C CA . HIS A 1 118 ? 10.666 -14.428 -28.129 1.00 84.75 118 HIS A CA 1
ATOM 920 C C . HIS A 1 118 ? 9.795 -15.656 -27.865 1.00 84.75 118 HIS A C 1
ATOM 922 O O . HIS A 1 118 ? 8.748 -15.570 -27.231 1.00 84.75 118 HIS A O 1
ATOM 928 N N . VAL A 1 119 ? 10.300 -16.824 -28.261 1.00 83.69 119 VAL A N 1
ATOM 929 C CA . VAL A 1 119 ? 9.717 -18.119 -27.901 1.00 83.69 119 VAL A CA 1
ATOM 930 C C . VAL A 1 119 ? 10.590 -18.788 -26.836 1.00 83.69 119 VAL A C 1
ATOM 932 O O . VAL A 1 119 ? 11.788 -19.050 -27.048 1.00 83.69 119 VAL A O 1
ATOM 935 N N . CYS A 1 120 ? 9.978 -19.042 -25.675 1.00 84.75 120 CYS A N 1
ATOM 936 C CA . CYS A 1 120 ? 10.567 -19.857 -24.616 1.00 84.75 120 CYS A CA 1
ATOM 937 C C . CYS A 1 120 ? 10.732 -21.287 -25.136 1.00 84.75 120 CYS A C 1
ATOM 939 O O . CYS A 1 120 ? 9.813 -21.831 -25.743 1.00 84.75 120 CYS A O 1
ATOM 941 N N . LYS A 1 121 ? 11.9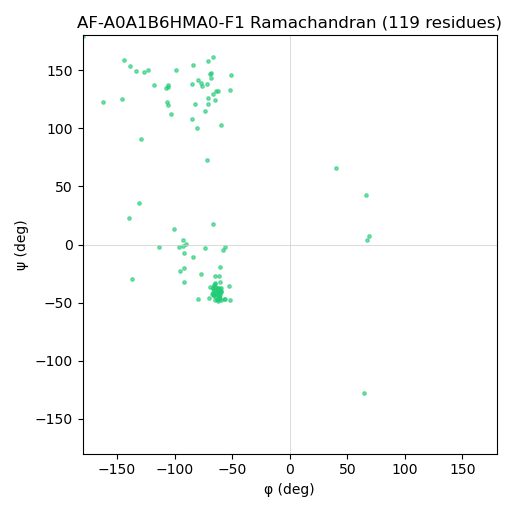14 -21.858 -24.925 1.00 69.19 121 LYS A N 1
ATOM 942 C CA . LYS A 1 121 ? 12.159 -23.288 -25.096 1.00 69.19 121 LYS A CA 1
ATOM 943 C C . LYS A 1 121 ? 12.386 -23.872 -23.717 1.00 69.19 121 LYS A C 1
ATOM 945 O O . LYS A 1 121 ? 12.960 -23.110 -22.901 1.00 69.19 121 LYS A O 1
#

Foldseek 3Di:
DVVVVVVVVVVVVVVLVVVLVVVVVPDDDDRDDSVVSVVVVVVVVVVVVVVVVVPPPDDDPPDPPDLPDFDKDFDDDDLPAWAPQDAAPNPPVRHTDGARIATSVARHGHHPVRSVVDDHD

Organism: NCBI:txid320908

Sequence (121 aa):
FLFIYNIHFEVLYSMILNSYILYKLNTTHGRMERADYMMDVIEDLSNEYLATKCVPANIVGGGDGPQNGFGLRKLPEKKEKVCKCCSGTNHPEGKVRRSRTVCVRCGAGVHAECLVKHVCK

Secondary structure (DSSP, 8-state):
-HHHHHHHHHHHHHHHHHHHHHHHHH--SSPPPHHHHHHHHHHHHHHHHHHHHTS-SS--------TTSS-EEE-SSS--EEBTTTSGGGSTT----EESEEETTT--B--GGGGGG----

Mean predicted aligned error: 17.13 Å

pLDDT: mean 78.7, std 15.99, range [36.84, 95.88]

Solvent-accessible surface area (backbone atoms only — not comparable to full-atom values): 7283 Å² total; per-residue (Å²): 113,74,68,58,57,53,54,53,53,51,53,51,49,53,52,53,51,51,50,52,53,53,48,56,75,74,48,92,70,89,79,71,54,73,66,57,50,52,49,50,53,51,49,52,54,48,49,52,50,48,56,57,61,68,52,57,98,62,93,70,91,75,73,87,62,64,80,86,47,94,53,72,42,71,52,94,85,56,65,79,31,56,15,75,65,52,19,31,93,55,21,101,82,50,45,83,38,63,12,54,24,21,30,54,78,62,64,46,17,31,39,83,85,37,51,85,77,57,76,84,118